Protein AF-K1Z2I5-F1 (afdb_monomer_lite)

Secondary structure (DSSP, 8-state):
-HHHHHHHHTSEEEEEEETTEEEEE-HHHHHTSHHHHTTT----HHHHHHHHHHHHHHHHHH--SS-EEEEGGGSTT-TTEEEEEEEETTEEEEEEEESSS-HHHHHHHHHHHHHHH--

Foldseek 3Di:
DQQVLCVVQLFKKKKAPALQRIDIDNVVSACPDPVNVVVVPPDDVVVLVVQVSVFRVVVVVLAEQDFDKAAQPSGSSHRQWIWTKHDDVNMIMITIHGNPGDPVVNRVSVVVVSVVRND

Sequence (119 aa):
MAKSLAAITQETVIIAFSPNSIYYTGMSNLFSKPEFVELGVVGDISQVFDRCEDCIPALYDLVGGEVKFLVGVDHPFGNMLSAASFRYGDSLLTLLSPLRTNYKRNYSLLQTVKDILTK

pLDDT: mean 89.96, std 8.29, range [57.44, 97.31]

Radius of gyration: 13.19 Å; chains: 1; bounding box: 29×23×40 Å

Structure (mmCIF, N/CA/C/O backbone):
data_AF-K1Z2I5-F1
#
_entry.id   AF-K1Z2I5-F1
#
loop_
_atom_site.group_PDB
_atom_site.id
_atom_site.type_symbol
_atom_site.label_atom_id
_atom_site.label_alt_id
_atom_site.label_comp_id
_atom_site.label_asym_id
_atom_site.label_entity_id
_atom_site.label_seq_id
_atom_site.pdbx_PDB_ins_code
_atom_site.Cartn_x
_atom_site.Cartn_y
_atom_site.Cartn_z
_atom_site.occupancy
_atom_site.B_iso_or_equiv
_atom_site.auth_seq_id
_atom_site.auth_comp_id
_atom_site.auth_asym_id
_atom_site.auth_atom_id
_atom_site.pdbx_PDB_model_num
ATOM 1 N N . MET A 1 1 ? 2.856 12.409 9.563 1.00 88.31 1 MET A N 1
ATOM 2 C CA . MET A 1 1 ? 3.245 10.988 9.700 1.00 88.31 1 MET A CA 1
ATOM 3 C C . MET A 1 1 ? 3.527 10.324 8.355 1.00 88.31 1 MET A C 1
ATOM 5 O O . MET A 1 1 ? 4.662 9.924 8.151 1.00 88.31 1 MET A O 1
ATOM 9 N N . ALA A 1 2 ? 2.565 10.253 7.423 1.00 91.62 2 ALA A N 1
ATOM 10 C CA . ALA A 1 2 ? 2.742 9.580 6.125 1.00 91.62 2 ALA A CA 1
ATOM 11 C C . ALA A 1 2 ? 4.004 10.005 5.352 1.00 91.62 2 ALA A C 1
ATOM 13 O O . ALA A 1 2 ? 4.799 9.153 4.974 1.00 91.62 2 ALA A O 1
ATOM 14 N N . LYS A 1 3 ? 4.249 11.318 5.198 1.00 93.81 3 LYS A N 1
ATOM 15 C CA . LYS A 1 3 ? 5.462 11.836 4.531 1.00 93.81 3 LYS A CA 1
ATOM 16 C C . LYS A 1 3 ? 6.754 11.366 5.207 1.00 93.81 3 LYS A C 1
ATOM 18 O O . LYS A 1 3 ? 7.700 10.989 4.530 1.00 93.81 3 LYS A O 1
ATOM 23 N N . SER A 1 4 ? 6.783 11.361 6.540 1.00 93.50 4 SER A N 1
ATOM 24 C CA . SER A 1 4 ? 7.930 10.886 7.319 1.00 93.50 4 SER A CA 1
ATOM 25 C C . SER A 1 4 ? 8.132 9.383 7.149 1.00 93.50 4 SER A C 1
ATOM 27 O O . SER A 1 4 ? 9.259 8.948 6.952 1.00 93.50 4 SER A O 1
ATOM 29 N N . LEU A 1 5 ? 7.051 8.595 7.170 1.00 93.06 5 LEU A N 1
ATOM 30 C CA . LEU A 1 5 ? 7.124 7.153 6.944 1.00 93.06 5 LEU A CA 1
ATOM 31 C C . LEU A 1 5 ? 7.632 6.844 5.532 1.00 93.06 5 LEU A C 1
ATOM 33 O O . LEU A 1 5 ? 8.528 6.019 5.396 1.00 93.06 5 LEU A O 1
ATOM 37 N N . ALA A 1 6 ? 7.142 7.542 4.507 1.00 94.94 6 ALA A N 1
ATOM 38 C CA . ALA A 1 6 ? 7.629 7.405 3.135 1.00 94.94 6 ALA A CA 1
ATOM 39 C C . ALA A 1 6 ? 9.113 7.789 3.011 1.00 94.94 6 ALA A C 1
ATOM 41 O O . ALA A 1 6 ? 9.886 7.071 2.386 1.00 94.94 6 ALA A O 1
ATOM 42 N N . ALA A 1 7 ? 9.543 8.875 3.661 1.00 93.19 7 ALA A N 1
ATOM 43 C CA . ALA A 1 7 ? 10.945 9.292 3.672 1.00 93.19 7 ALA A CA 1
ATOM 44 C C . ALA A 1 7 ? 11.859 8.292 4.407 1.00 93.19 7 ALA A C 1
ATOM 46 O O . ALA A 1 7 ? 12.967 8.021 3.953 1.00 93.19 7 ALA A O 1
ATOM 47 N N . ILE A 1 8 ? 11.406 7.713 5.522 1.00 92.88 8 ILE A N 1
ATOM 48 C CA . ILE A 1 8 ? 12.178 6.711 6.271 1.00 92.88 8 ILE A CA 1
ATOM 49 C C . ILE A 1 8 ? 12.244 5.406 5.482 1.00 92.88 8 ILE A C 1
ATOM 51 O O . ILE A 1 8 ? 13.319 4.835 5.316 1.00 92.88 8 ILE A O 1
ATOM 55 N N . THR A 1 9 ? 11.105 4.912 5.003 1.00 91.50 9 THR A N 1
ATOM 56 C CA . THR A 1 9 ? 11.026 3.625 4.301 1.00 91.50 9 THR A CA 1
ATOM 57 C C . THR A 1 9 ? 11.669 3.684 2.922 1.00 91.50 9 THR A C 1
ATOM 59 O O . THR A 1 9 ? 12.264 2.685 2.528 1.00 91.50 9 THR A O 1
ATOM 62 N N . GLN A 1 10 ? 11.655 4.851 2.268 1.00 93.25 10 GLN A N 1
ATOM 63 C CA . GLN A 1 10 ? 11.946 5.022 0.840 1.00 93.25 10 GLN A CA 1
ATOM 64 C C . GLN A 1 10 ? 10.955 4.244 -0.033 1.00 93.25 10 GLN A C 1
ATOM 66 O O . GLN A 1 10 ? 11.328 3.680 -1.059 1.00 93.25 10 GLN A O 1
ATOM 71 N N . GLU A 1 11 ? 9.696 4.204 0.397 1.00 93.62 11 GLU A N 1
ATOM 72 C CA . GLU A 1 11 ? 8.595 3.498 -0.257 1.00 93.62 11 GLU A CA 1
ATOM 73 C C . GLU A 1 11 ? 7.384 4.434 -0.396 1.00 93.62 11 GLU A C 1
ATOM 75 O O . GLU A 1 11 ? 7.414 5.580 0.076 1.00 93.62 11 GLU A O 1
ATOM 80 N N . THR A 1 12 ? 6.326 3.965 -1.058 1.00 94.25 12 THR A N 1
ATOM 81 C CA . THR A 1 12 ? 5.064 4.710 -1.164 1.00 94.25 12 THR A CA 1
ATOM 82 C C . THR A 1 12 ? 4.172 4.391 0.026 1.00 94.25 12 THR A C 1
ATOM 84 O O . THR A 1 12 ? 3.980 3.230 0.369 1.00 94.25 12 THR A O 1
ATOM 87 N N . VAL A 1 13 ? 3.594 5.420 0.641 1.00 96.31 13 VAL A N 1
ATOM 88 C CA . VAL A 1 13 ? 2.611 5.285 1.718 1.00 96.31 13 VAL A CA 1
ATOM 89 C C . VAL A 1 13 ? 1.261 5.771 1.214 1.00 96.31 13 VAL A C 1
ATOM 91 O O . VAL A 1 13 ? 1.161 6.902 0.736 1.00 96.31 13 VAL A O 1
ATOM 94 N N . ILE A 1 14 ? 0.235 4.944 1.382 1.00 95.56 14 ILE A N 1
ATOM 95 C CA . ILE A 1 14 ? -1.173 5.275 1.171 1.00 95.56 14 ILE A CA 1
ATOM 96 C C . ILE A 1 14 ? -1.876 5.240 2.529 1.00 95.56 14 ILE A C 1
ATOM 98 O O . ILE A 1 14 ? -1.682 4.318 3.320 1.00 95.56 14 ILE A O 1
ATOM 102 N N . ILE A 1 15 ? -2.681 6.258 2.805 1.00 96.25 15 ILE A N 1
ATOM 103 C CA . ILE A 1 15 ? -3.638 6.302 3.905 1.00 96.25 15 ILE A CA 1
ATOM 104 C C . ILE A 1 15 ? -5.015 6.477 3.284 1.00 96.25 15 ILE A C 1
ATOM 106 O O . ILE A 1 15 ? -5.283 7.514 2.688 1.00 96.25 15 ILE A O 1
ATOM 110 N N . ALA A 1 16 ? -5.885 5.492 3.447 1.00 96.12 16 ALA A N 1
ATOM 111 C CA . ALA A 1 16 ? -7.302 5.644 3.175 1.00 96.12 16 ALA A CA 1
ATOM 112 C C . ALA A 1 16 ? -8.011 6.007 4.482 1.00 96.12 16 ALA A C 1
ATOM 114 O O . ALA A 1 16 ? -7.908 5.279 5.466 1.00 96.12 16 ALA A O 1
ATOM 115 N N . PHE A 1 17 ? -8.693 7.149 4.518 1.00 94.69 17 PHE A N 1
ATOM 116 C CA . PHE A 1 17 ? -9.541 7.542 5.648 1.00 94.69 17 PHE A CA 1
ATOM 117 C C . PHE A 1 17 ? -10.920 6.880 5.567 1.00 94.69 17 PHE A C 1
ATOM 119 O O . PHE A 1 17 ? -11.579 6.685 6.584 1.00 94.69 17 PHE A O 1
ATOM 126 N N . SER A 1 18 ? -11.336 6.542 4.347 1.00 93.38 18 SER A N 1
ATOM 127 C CA . SER A 1 18 ? -12.491 5.719 4.001 1.00 93.38 18 SER A CA 1
ATOM 128 C C . SER A 1 18 ? -12.233 5.071 2.630 1.00 93.38 18 SER A C 1
ATOM 130 O O . SER A 1 18 ? -11.276 5.465 1.955 1.00 93.38 18 SER A O 1
ATOM 132 N N . PRO A 1 19 ? -13.080 4.136 2.157 1.00 89.25 19 PRO A N 1
ATOM 133 C CA . PRO A 1 19 ? -12.897 3.507 0.845 1.00 89.25 19 PRO A CA 1
ATOM 134 C C . PRO A 1 19 ? -12.803 4.478 -0.345 1.00 89.25 19 PRO A C 1
ATOM 136 O O . PRO A 1 19 ? -12.213 4.120 -1.354 1.00 89.25 19 PRO A O 1
ATOM 139 N N . ASN A 1 20 ? -13.334 5.702 -0.212 1.00 88.31 20 ASN A N 1
ATOM 140 C CA . ASN A 1 20 ? -13.379 6.717 -1.277 1.00 88.31 20 ASN A CA 1
ATOM 141 C C . ASN A 1 20 ? -12.578 7.988 -0.935 1.00 88.31 20 ASN A C 1
ATOM 143 O O . ASN A 1 20 ? -12.780 9.032 -1.549 1.00 88.31 20 ASN A O 1
ATOM 147 N N . SER A 1 21 ? -11.750 7.957 0.112 1.00 92.00 21 SER A N 1
ATOM 148 C CA . SER A 1 21 ? -10.991 9.127 0.562 1.00 92.00 21 SER A CA 1
ATOM 149 C C . SER A 1 21 ? -9.582 8.705 0.923 1.00 92.00 21 SER A C 1
ATOM 151 O O . SER A 1 21 ? -9.363 8.122 1.990 1.00 92.00 21 SER A O 1
ATOM 153 N N . ILE A 1 22 ? -8.628 8.992 0.035 1.00 93.19 22 ILE A N 1
ATOM 154 C CA . ILE A 1 22 ? -7.234 8.606 0.227 1.00 93.19 22 ILE A CA 1
ATOM 155 C C . ILE A 1 22 ? -6.260 9.777 0.185 1.00 93.19 22 ILE A C 1
ATOM 157 O O . ILE A 1 22 ? -6.465 10.808 -0.449 1.00 93.19 22 ILE A O 1
ATOM 161 N N . TYR A 1 23 ? -5.144 9.575 0.866 1.00 92.69 23 TYR A N 1
ATOM 162 C CA . TYR A 1 23 ? -3.956 10.401 0.833 1.00 92.69 23 TYR A CA 1
ATOM 163 C C . TYR A 1 23 ? -2.756 9.507 0.548 1.00 92.69 23 TYR A C 1
ATOM 165 O O . TYR A 1 23 ? -2.584 8.473 1.187 1.00 92.69 23 TYR A O 1
ATOM 173 N N . TYR A 1 24 ? -1.878 9.920 -0.355 1.00 91.81 24 TYR A N 1
ATOM 174 C CA . TYR A 1 24 ? -0.687 9.152 -0.697 1.00 91.81 24 TYR A CA 1
ATOM 175 C C . TYR A 1 24 ? 0.549 10.044 -0.780 1.00 91.81 24 TYR A C 1
ATOM 177 O O . TYR A 1 24 ? 0.477 11.260 -0.975 1.00 91.81 24 TYR A O 1
ATOM 185 N N . THR A 1 25 ? 1.720 9.442 -0.596 1.00 94.00 25 THR A N 1
ATOM 186 C CA . THR A 1 25 ? 3.008 10.126 -0.719 1.00 94.00 25 THR A CA 1
ATOM 187 C C . THR A 1 25 ? 4.135 9.118 -0.942 1.00 94.00 25 THR A C 1
ATOM 189 O O . THR A 1 25 ? 4.012 7.955 -0.570 1.00 94.00 25 THR A O 1
ATOM 192 N N . GLY A 1 26 ? 5.243 9.546 -1.549 1.00 92.94 26 GLY A N 1
ATOM 193 C CA . GLY A 1 26 ? 6.387 8.670 -1.824 1.00 92.94 26 GLY A CA 1
ATOM 194 C C . GLY A 1 26 ? 6.353 7.934 -3.167 1.00 92.94 26 GLY A C 1
ATOM 195 O O . GLY A 1 26 ? 7.228 7.109 -3.398 1.00 92.94 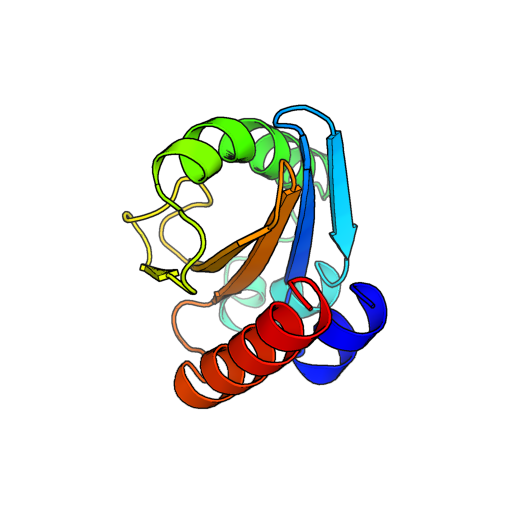26 GLY A O 1
ATOM 196 N N . MET A 1 27 ? 5.428 8.262 -4.081 1.00 89.62 27 MET A N 1
ATOM 197 C CA . MET A 1 27 ? 5.382 7.675 -5.437 1.00 89.62 27 MET A CA 1
ATOM 198 C C . MET A 1 27 ? 6.702 7.832 -6.197 1.00 89.62 27 MET A C 1
ATOM 200 O O . MET A 1 27 ? 7.161 6.903 -6.854 1.00 89.62 27 MET A O 1
ATOM 204 N N . SER A 1 28 ? 7.368 8.981 -6.048 1.00 88.81 28 SER A N 1
ATOM 205 C CA . SER A 1 28 ? 8.701 9.208 -6.613 1.00 88.81 28 SER A CA 1
ATOM 206 C C . SER A 1 28 ? 9.726 8.186 -6.121 1.00 88.81 28 SER A C 1
ATOM 208 O O . SER A 1 28 ? 10.594 7.788 -6.892 1.00 88.81 28 SER A O 1
ATOM 210 N N . ASN A 1 29 ? 9.622 7.729 -4.867 1.00 91.25 29 ASN A N 1
ATOM 211 C CA . ASN A 1 29 ? 10.520 6.714 -4.318 1.00 91.25 29 ASN A CA 1
ATOM 212 C C . ASN A 1 29 ? 10.329 5.378 -5.035 1.00 91.25 29 ASN A C 1
ATOM 214 O O . ASN A 1 29 ? 11.316 4.711 -5.319 1.00 91.25 29 ASN A O 1
ATOM 218 N N . LEU A 1 30 ? 9.076 5.008 -5.325 1.00 87.94 30 LEU A N 1
ATOM 219 C CA . LEU A 1 30 ? 8.726 3.764 -6.007 1.00 87.94 30 LEU A CA 1
ATOM 220 C C . LEU A 1 30 ? 9.182 3.779 -7.471 1.00 87.94 30 LEU A C 1
ATOM 222 O O . LEU A 1 30 ? 9.840 2.844 -7.914 1.00 87.94 30 LEU A O 1
ATOM 226 N N . PHE A 1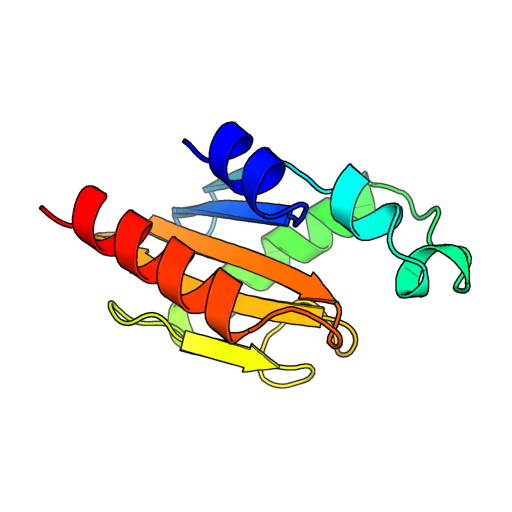 31 ? 8.915 4.866 -8.198 1.00 86.56 31 PHE A N 1
ATOM 227 C CA . PHE A 1 31 ? 9.325 4.991 -9.603 1.00 86.56 31 PHE A CA 1
ATOM 228 C C . PHE A 1 31 ? 10.836 5.121 -9.796 1.00 86.56 31 PHE A C 1
ATOM 230 O O . PHE A 1 31 ? 11.348 4.814 -10.866 1.00 86.56 31 PHE A O 1
ATOM 237 N N . SER A 1 32 ? 11.558 5.541 -8.757 1.00 88.31 32 SER A N 1
ATOM 238 C CA . SER A 1 32 ? 13.022 5.608 -8.781 1.00 88.31 32 SER A CA 1
ATOM 239 C C . SER A 1 32 ? 13.689 4.250 -8.521 1.00 88.31 32 SER A C 1
ATOM 241 O O . SER A 1 32 ? 14.917 4.163 -8.541 1.00 88.31 32 SER A O 1
ATOM 243 N N . LYS A 1 33 ? 12.919 3.188 -8.239 1.00 88.94 33 LYS A N 1
ATOM 244 C CA . LYS A 1 33 ? 13.464 1.839 -8.041 1.00 88.94 33 LYS A CA 1
ATOM 245 C C . LYS A 1 33 ? 13.852 1.228 -9.398 1.00 88.94 33 LYS A C 1
ATOM 247 O O . LYS A 1 33 ? 13.123 1.437 -10.372 1.00 88.94 33 LYS A O 1
ATOM 252 N N . PRO A 1 34 ? 14.949 0.449 -9.476 1.00 86.88 34 PRO A N 1
ATOM 253 C CA . PRO A 1 34 ? 15.406 -0.169 -10.725 1.00 86.88 34 PRO A CA 1
ATOM 254 C C . PRO A 1 34 ? 14.303 -0.923 -11.475 1.00 86.88 34 PRO A C 1
ATOM 256 O O . PRO A 1 34 ? 14.182 -0.784 -12.688 1.00 86.88 34 PRO A O 1
ATOM 259 N N . GLU A 1 35 ? 13.441 -1.626 -10.738 1.00 85.50 35 GLU A N 1
ATOM 260 C CA . GLU A 1 35 ? 12.328 -2.414 -11.271 1.00 85.50 35 GLU A CA 1
ATOM 261 C C . GLU A 1 35 ? 11.342 -1.584 -12.111 1.00 85.50 35 GLU A C 1
ATOM 263 O O . GLU A 1 35 ? 10.733 -2.107 -13.040 1.00 85.50 35 GLU A O 1
ATOM 268 N N . PHE A 1 36 ? 11.180 -0.296 -11.799 1.00 81.31 36 PHE A N 1
ATOM 269 C CA . PHE A 1 36 ? 10.267 0.610 -12.505 1.00 81.31 36 PHE A CA 1
ATOM 270 C C . PHE A 1 36 ? 10.977 1.430 -13.586 1.00 81.31 36 PHE A C 1
ATOM 272 O O . PHE A 1 36 ? 10.375 1.741 -14.617 1.00 81.31 36 PHE A O 1
ATOM 279 N N . VAL A 1 37 ? 12.264 1.728 -13.387 1.00 79.81 37 VAL A N 1
ATOM 280 C CA . VAL A 1 37 ? 13.105 2.407 -14.382 1.00 79.81 37 VAL A CA 1
ATOM 281 C C . VAL A 1 37 ? 13.335 1.515 -15.604 1.00 79.81 37 VAL A C 1
ATOM 283 O O . VAL A 1 37 ? 13.181 1.981 -16.731 1.00 79.81 37 VAL A O 1
ATOM 286 N N . GLU A 1 38 ? 13.649 0.232 -15.402 1.00 72.19 38 GLU A N 1
ATOM 287 C CA . GLU A 1 38 ? 13.904 -0.729 -16.490 1.00 72.19 38 GLU A CA 1
ATOM 288 C C . GLU A 1 38 ? 12.678 -0.958 -17.378 1.00 72.19 38 GLU A C 1
ATOM 290 O O . GLU A 1 38 ? 12.800 -1.144 -18.588 1.00 72.19 38 GLU A O 1
ATOM 295 N N . LEU A 1 39 ? 11.486 -0.893 -16.789 1.00 67.12 39 LEU A N 1
ATOM 296 C CA . LEU A 1 39 ? 10.225 -1.022 -17.510 1.00 67.12 39 LEU A CA 1
ATOM 297 C C . LEU A 1 39 ? 9.815 0.249 -18.262 1.00 67.12 39 LEU A C 1
ATOM 299 O O . LEU A 1 39 ? 8.785 0.249 -18.936 1.00 67.12 39 LEU A O 1
ATOM 303 N N . GLY A 1 40 ? 10.579 1.338 -18.131 1.00 63.50 40 GLY A N 1
ATOM 304 C CA . GLY A 1 40 ? 10.210 2.627 -18.703 1.00 63.50 40 GLY A CA 1
ATOM 305 C C . GLY A 1 40 ? 8.875 3.129 -18.159 1.00 63.50 40 GLY A C 1
ATOM 306 O O . GLY A 1 40 ? 8.135 3.785 -18.892 1.00 63.50 40 GLY A O 1
ATOM 307 N N . VAL A 1 41 ? 8.548 2.811 -16.894 1.00 63.66 41 VAL A N 1
ATOM 308 C CA . VAL A 1 41 ? 7.325 3.269 -16.215 1.00 63.66 41 VAL A CA 1
ATOM 309 C C . VAL A 1 41 ? 7.489 4.750 -15.878 1.00 63.66 41 VAL A C 1
ATOM 311 O O . VAL A 1 41 ? 7.601 5.166 -14.732 1.00 63.66 41 VAL A O 1
ATOM 314 N N . VAL A 1 42 ? 7.508 5.567 -16.923 1.00 57.44 42 VAL A N 1
ATOM 315 C CA . VAL A 1 42 ? 7.178 6.987 -16.894 1.00 57.44 42 VAL A CA 1
ATOM 316 C C . VAL A 1 42 ? 5.736 7.069 -17.392 1.00 57.44 42 VAL A C 1
ATOM 318 O O . VAL A 1 42 ? 5.437 7.604 -18.454 1.00 57.44 42 VAL A O 1
ATOM 321 N N . GLY A 1 43 ? 4.845 6.385 -16.673 1.00 61.19 43 GLY A N 1
ATOM 322 C CA . GLY A 1 43 ? 3.412 6.458 -16.919 1.00 61.19 43 GLY A CA 1
ATOM 323 C C . GLY A 1 43 ? 2.862 7.785 -16.412 1.00 61.19 43 GLY A C 1
ATOM 324 O O . GLY A 1 43 ? 3.451 8.417 -15.533 1.00 61.19 43 GLY A O 1
ATOM 325 N N . ASP A 1 44 ? 1.719 8.194 -16.952 1.00 66.00 44 ASP A N 1
ATOM 326 C CA . ASP A 1 44 ? 0.951 9.298 -16.390 1.00 66.00 44 ASP A CA 1
ATOM 327 C C . ASP A 1 44 ? 0.658 8.995 -14.911 1.00 66.00 44 ASP A C 1
ATOM 329 O O . ASP A 1 44 ? -0.031 8.026 -14.582 1.00 66.00 44 ASP A O 1
ATOM 333 N N . ILE A 1 45 ? 1.227 9.806 -14.015 1.00 69.94 45 ILE A N 1
ATOM 334 C CA . ILE A 1 45 ? 1.062 9.661 -12.564 1.00 69.94 45 ILE A CA 1
ATOM 335 C C . ILE A 1 45 ? -0.427 9.695 -12.198 1.00 69.94 45 ILE A C 1
ATOM 337 O O . ILE A 1 45 ? -0.817 9.005 -11.257 1.00 69.94 45 ILE A O 1
ATOM 341 N N . SER A 1 46 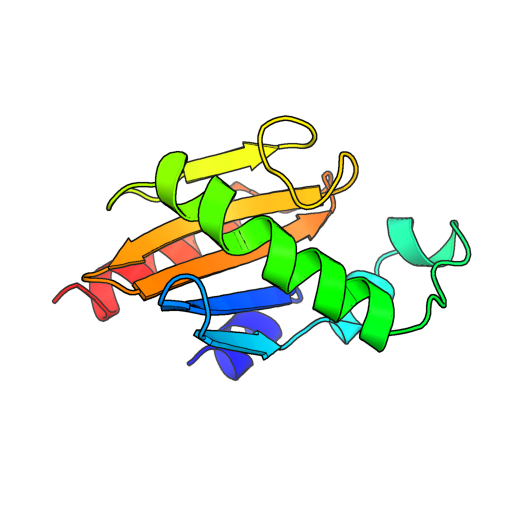? -1.254 10.417 -12.967 1.00 71.75 46 SER A N 1
ATOM 342 C CA . SER A 1 46 ? -2.708 10.426 -12.796 1.00 71.75 46 SER A CA 1
ATOM 343 C C . SER A 1 46 ? -3.298 9.031 -12.972 1.00 71.75 46 SER A C 1
ATOM 345 O O . SER A 1 46 ? -4.029 8.574 -12.110 1.00 71.75 46 SER A O 1
ATOM 347 N N . GLN A 1 47 ? -2.909 8.291 -14.013 1.00 76.25 47 GLN A N 1
ATOM 348 C CA . GLN A 1 47 ? -3.447 6.945 -14.248 1.00 76.25 47 GLN A CA 1
ATOM 349 C C . GLN A 1 47 ? -3.018 5.945 -13.175 1.00 76.25 47 GLN A C 1
ATOM 351 O O . GLN A 1 47 ? -3.764 5.027 -12.838 1.00 76.25 47 GLN A O 1
ATOM 356 N N . VAL A 1 48 ? -1.798 6.085 -12.651 1.00 78.00 48 VAL A N 1
ATOM 357 C CA . VAL A 1 48 ? -1.348 5.244 -11.534 1.00 78.00 48 VAL A CA 1
ATOM 358 C C . VAL A 1 48 ? -2.133 5.584 -10.272 1.00 78.00 48 VAL A C 1
ATOM 360 O O . VAL A 1 48 ? -2.486 4.684 -9.514 1.00 78.00 48 VAL A O 1
ATOM 363 N N . PHE A 1 49 ? -2.427 6.865 -10.063 1.00 78.19 49 PHE A N 1
ATOM 364 C CA . PHE A 1 49 ? -3.247 7.314 -8.952 1.00 78.19 49 PHE A CA 1
ATOM 365 C C . PHE A 1 49 ? -4.687 6.799 -9.047 1.00 78.19 49 PHE A C 1
ATOM 367 O O . PHE A 1 49 ? -5.139 6.169 -8.095 1.00 78.19 49 PHE A O 1
ATOM 374 N N . ASP A 1 50 ? -5.345 6.963 -10.195 1.00 83.44 50 ASP A N 1
ATOM 375 C CA . ASP A 1 50 ? -6.717 6.490 -10.423 1.00 83.44 50 ASP A CA 1
ATOM 376 C C . ASP A 1 50 ? -6.818 4.981 -10.140 1.00 83.44 50 ASP A C 1
ATOM 378 O O . ASP A 1 50 ? -7.677 4.519 -9.392 1.00 83.44 50 ASP A O 1
ATOM 382 N N . ARG A 1 51 ? -5.842 4.200 -10.627 1.00 83.69 51 ARG A N 1
ATOM 383 C CA . ARG A 1 51 ? -5.768 2.761 -10.330 1.00 83.69 51 ARG A CA 1
ATOM 384 C C . ARG A 1 51 ? -5.576 2.473 -8.846 1.00 83.69 51 ARG A C 1
ATOM 386 O O . ARG A 1 51 ? -6.137 1.502 -8.346 1.00 83.69 51 ARG A O 1
ATOM 393 N N . CYS A 1 52 ? -4.760 3.258 -8.144 1.00 85.69 52 CYS A N 1
ATOM 394 C CA . CYS A 1 52 ? -4.579 3.098 -6.705 1.00 85.69 52 CYS A CA 1
ATOM 395 C C . CYS A 1 52 ? -5.880 3.361 -5.944 1.00 85.69 52 CYS A C 1
ATOM 397 O O . CYS A 1 52 ? -6.136 2.618 -5.003 1.00 85.69 52 CYS A O 1
ATOM 399 N N . GLU A 1 53 ? -6.683 4.356 -6.337 1.00 88.88 53 GLU A N 1
ATOM 400 C CA . GLU A 1 53 ? -8.006 4.621 -5.749 1.00 88.88 53 GLU A CA 1
ATOM 401 C C . GLU A 1 53 ? -8.966 3.447 -5.966 1.00 88.88 53 GLU A C 1
ATOM 403 O O . GLU A 1 53 ? -9.537 2.937 -4.998 1.00 88.88 53 GLU A O 1
ATOM 408 N N . ASP A 1 54 ? -9.049 2.933 -7.195 1.00 91.94 54 ASP A N 1
ATOM 409 C CA . ASP A 1 54 ? -9.905 1.790 -7.549 1.00 91.94 54 ASP A CA 1
ATOM 410 C C . ASP A 1 54 ? -9.559 0.509 -6.762 1.00 91.94 54 ASP A C 1
ATOM 412 O O . ASP A 1 54 ? -10.402 -0.363 -6.537 1.00 91.94 54 ASP A O 1
ATOM 416 N N . CYS A 1 55 ? -8.308 0.387 -6.314 1.00 92.94 55 CYS A N 1
ATOM 417 C CA . CYS A 1 55 ? -7.804 -0.752 -5.548 1.00 92.94 55 CYS A CA 1
ATOM 418 C C . CYS A 1 55 ? -8.225 -0.745 -4.068 1.00 92.94 55 CYS A C 1
ATOM 420 O O . CYS A 1 55 ? -8.201 -1.793 -3.414 1.00 92.94 55 CYS A O 1
ATOM 422 N N . ILE A 1 56 ? -8.577 0.413 -3.508 1.00 94.69 56 ILE A N 1
ATOM 423 C CA . ILE A 1 56 ? -8.771 0.578 -2.059 1.00 94.69 56 ILE A CA 1
ATOM 424 C C . ILE A 1 56 ? -9.935 -0.253 -1.514 1.00 94.69 56 ILE A C 1
ATOM 426 O O . ILE A 1 56 ? -9.715 -0.943 -0.515 1.00 94.69 56 ILE A O 1
ATOM 430 N N . PRO A 1 57 ? -11.135 -0.273 -2.130 1.00 94.56 57 PRO A N 1
ATOM 431 C CA . PRO A 1 57 ? -12.253 -1.053 -1.602 1.00 94.56 57 PRO A CA 1
ATOM 432 C C . PRO A 1 57 ? -11.914 -2.540 -1.443 1.00 94.56 57 PRO A C 1
ATOM 434 O O . PRO A 1 57 ? -12.132 -3.111 -0.379 1.00 94.56 57 PRO A O 1
ATOM 437 N N . ALA A 1 58 ? -11.274 -3.145 -2.448 1.00 94.50 58 ALA A N 1
ATOM 438 C CA . ALA A 1 58 ? -10.859 -4.546 -2.384 1.00 94.50 58 ALA A CA 1
ATOM 439 C C . ALA A 1 58 ? -9.804 -4.794 -1.291 1.00 94.50 58 ALA A C 1
ATOM 441 O O . ALA A 1 58 ? -9.781 -5.848 -0.658 1.00 94.50 58 ALA A O 1
ATOM 442 N N . LEU A 1 59 ? -8.927 -3.823 -1.032 1.00 95.44 59 LEU A N 1
ATOM 443 C CA . LEU A 1 59 ? -7.929 -3.940 0.024 1.00 95.44 59 LEU A CA 1
ATOM 444 C C . LEU A 1 59 ? -8.544 -3.889 1.432 1.00 95.44 59 LEU A C 1
ATOM 446 O O . LEU A 1 59 ? -8.061 -4.587 2.327 1.00 95.44 59 LEU A O 1
ATOM 450 N N . TYR A 1 60 ? -9.613 -3.111 1.628 1.00 95.19 60 TYR A N 1
ATOM 451 C CA . TYR A 1 60 ? -10.359 -3.065 2.893 1.00 95.19 60 TYR A CA 1
ATOM 452 C C . TYR A 1 60 ? -10.929 -4.432 3.294 1.00 95.19 60 TYR A C 1
ATOM 454 O O . TYR A 1 60 ? -10.965 -4.739 4.489 1.00 95.19 60 TYR A O 1
ATOM 462 N N . ASP A 1 61 ? -11.322 -5.248 2.313 1.00 94.44 61 ASP A N 1
ATOM 463 C CA . ASP A 1 61 ? -11.846 -6.603 2.527 1.00 94.44 61 ASP A CA 1
ATOM 464 C C . ASP A 1 61 ? -10.737 -7.620 2.851 1.00 94.44 61 ASP A C 1
ATOM 466 O O . ASP A 1 61 ? -10.969 -8.626 3.523 1.00 94.44 61 ASP A O 1
ATOM 470 N N . LEU A 1 62 ? -9.504 -7.360 2.404 1.00 95.19 62 LEU A N 1
ATOM 471 C CA . LEU A 1 62 ? -8.364 -8.266 2.577 1.00 95.19 62 LEU A CA 1
ATOM 472 C C . LEU A 1 62 ? -7.608 -8.061 3.894 1.00 95.19 62 LEU A C 1
ATOM 474 O O . LEU A 1 62 ? -6.876 -8.962 4.329 1.00 95.19 62 LEU A O 1
ATOM 478 N N . VAL A 1 63 ? -7.725 -6.880 4.499 1.00 95.56 63 VAL A N 1
ATOM 479 C CA . VAL A 1 63 ? -6.867 -6.424 5.598 1.00 95.56 63 VAL A CA 1
ATOM 480 C C . VAL A 1 63 ? -7.710 -6.115 6.834 1.00 95.56 63 VAL A C 1
ATOM 482 O O . VAL A 1 63 ? -8.762 -5.497 6.746 1.00 95.56 63 VAL A O 1
ATOM 485 N N . GLY A 1 64 ? -7.233 -6.540 8.007 1.00 95.19 64 GLY A N 1
ATOM 486 C CA . GLY A 1 64 ? -7.854 -6.274 9.308 1.00 95.19 64 GLY A CA 1
ATOM 487 C C . GLY A 1 64 ? -6.985 -5.375 10.190 1.00 95.19 64 GLY A C 1
ATOM 488 O O . GLY A 1 64 ? -6.132 -4.644 9.697 1.00 95.19 64 GLY A O 1
ATOM 489 N N . GLY A 1 65 ? -7.175 -5.450 11.509 1.00 95.62 65 GLY A N 1
ATOM 490 C CA . GLY A 1 65 ? -6.383 -4.674 12.476 1.00 95.62 65 GLY A CA 1
ATOM 491 C C . GLY A 1 65 ? -4.918 -5.111 12.613 1.00 95.62 65 GLY A C 1
ATOM 492 O O . GLY A 1 65 ? -4.113 -4.400 13.203 1.00 95.62 65 GLY A O 1
ATOM 493 N N . GLU A 1 66 ? -4.546 -6.270 12.072 1.00 95.88 66 GLU A N 1
ATOM 494 C CA . GLU A 1 66 ? -3.166 -6.754 12.087 1.00 95.88 66 GLU A CA 1
ATOM 495 C C . GLU A 1 66 ? -2.397 -6.359 10.828 1.00 95.88 66 GLU A C 1
ATOM 497 O O . GLU A 1 66 ? -2.970 -6.253 9.743 1.00 95.88 66 GLU A O 1
ATOM 502 N N . VAL A 1 67 ? -1.080 -6.168 10.978 1.00 95.94 67 VAL A N 1
ATOM 503 C CA . VAL A 1 67 ? -0.195 -5.885 9.844 1.00 95.94 67 VAL A CA 1
ATOM 504 C C . VAL A 1 67 ? -0.120 -7.125 8.962 1.00 95.94 67 VAL A C 1
ATOM 506 O O . VAL A 1 67 ? 0.441 -8.149 9.349 1.00 95.94 67 VAL A O 1
ATOM 509 N N . LYS A 1 68 ? -0.673 -7.017 7.756 1.00 95.75 68 LYS A N 1
ATOM 510 C CA . LYS A 1 68 ? -0.693 -8.072 6.746 1.00 95.75 68 LYS A CA 1
ATOM 511 C C . LYS A 1 68 ? 0.235 -7.707 5.594 1.00 95.75 68 LYS A C 1
ATOM 513 O O . LYS A 1 68 ? 0.169 -6.593 5.075 1.00 95.75 68 LYS A O 1
ATOM 518 N N . PHE A 1 69 ? 1.072 -8.654 5.178 1.00 94.75 69 PHE A N 1
ATOM 519 C CA . PHE A 1 69 ? 1.783 -8.569 3.905 1.00 94.75 69 PHE A CA 1
ATOM 520 C C . PHE A 1 69 ? 0.988 -9.281 2.825 1.00 94.75 69 PHE A C 1
ATOM 522 O O . PHE A 1 69 ? 0.568 -10.422 3.004 1.00 94.75 69 PHE A O 1
ATOM 529 N N . LEU A 1 70 ? 0.821 -8.593 1.709 1.00 94.69 70 LEU A N 1
ATOM 530 C CA . LEU A 1 70 ? 0.240 -9.107 0.484 1.00 94.69 70 LEU A CA 1
ATOM 531 C C . LEU A 1 70 ? 1.312 -8.955 -0.596 1.00 94.69 70 LEU A C 1
ATOM 533 O O . LEU A 1 70 ? 1.946 -7.898 -0.677 1.00 94.69 70 LEU A O 1
ATOM 537 N N . VAL A 1 71 ? 1.571 -9.999 -1.376 1.00 94.19 71 VAL A N 1
ATOM 538 C CA . VAL A 1 71 ? 2.669 -10.012 -2.348 1.00 94.19 71 VAL A CA 1
ATOM 539 C C . VAL A 1 71 ? 2.126 -10.349 -3.729 1.00 94.19 71 VAL A C 1
ATOM 541 O O . VAL A 1 71 ? 1.450 -11.357 -3.916 1.00 94.19 71 VAL A O 1
ATOM 544 N N . GLY A 1 72 ? 2.438 -9.511 -4.716 1.00 91.75 72 GLY A N 1
ATOM 545 C CA . GLY A 1 72 ? 2.055 -9.723 -6.104 1.00 91.75 72 GLY A CA 1
ATOM 546 C C . GLY A 1 72 ? 0.540 -9.808 -6.278 1.00 91.75 72 GLY A C 1
ATOM 547 O O . GLY A 1 72 ? -0.153 -8.797 -6.232 1.00 91.75 72 GLY A O 1
ATOM 548 N N . VAL A 1 73 ? 0.035 -11.021 -6.509 1.00 92.75 73 VAL A N 1
ATOM 549 C CA . VAL A 1 73 ? -1.385 -11.282 -6.802 1.00 92.75 73 VAL A CA 1
ATOM 550 C C . VAL A 1 73 ? -2.289 -11.256 -5.567 1.00 92.75 73 VAL A C 1
ATOM 552 O O . VAL A 1 73 ? -3.508 -11.246 -5.713 1.00 92.75 73 VAL A O 1
ATOM 555 N N . ASP A 1 74 ? -1.722 -11.208 -4.358 1.00 94.06 74 ASP A N 1
ATOM 556 C CA . ASP A 1 74 ? -2.503 -11.185 -3.112 1.00 94.06 74 ASP A CA 1
ATOM 557 C C . ASP A 1 74 ? -3.160 -9.818 -2.832 1.00 94.06 74 ASP A C 1
ATOM 559 O O . ASP A 1 74 ? -3.861 -9.657 -1.832 1.00 94.06 74 ASP A O 1
ATOM 563 N N . HIS A 1 75 ? -2.912 -8.809 -3.672 1.00 92.12 75 HIS A N 1
ATOM 564 C CA . HIS A 1 75 ? -3.483 -7.469 -3.555 1.00 92.12 75 HIS A CA 1
ATOM 565 C C . HIS A 1 75 ? -3.822 -6.868 -4.930 1.00 92.12 75 HIS A C 1
ATOM 567 O O . HIS A 1 75 ? -3.230 -7.247 -5.943 1.00 92.12 75 HIS A O 1
ATOM 573 N N . PRO A 1 76 ? -4.688 -5.844 -4.987 1.00 92.25 76 PRO A N 1
ATOM 574 C CA . PRO A 1 76 ? -5.165 -5.292 -6.258 1.00 92.25 76 PRO A CA 1
ATOM 575 C C . PRO A 1 76 ? -4.182 -4.353 -6.993 1.00 92.25 76 PRO A C 1
ATOM 577 O O . PRO A 1 76 ? -4.374 -4.093 -8.174 1.00 92.25 76 PRO A O 1
ATOM 580 N N . PHE A 1 77 ? -3.092 -3.889 -6.364 1.00 89.94 77 PHE A N 1
ATOM 581 C CA . PHE A 1 77 ? -2.190 -2.871 -6.947 1.00 89.94 77 PHE A CA 1
ATOM 582 C C . PHE A 1 77 ? -1.292 -3.342 -8.106 1.00 89.94 77 PHE A C 1
ATOM 584 O O . PHE A 1 77 ? -0.560 -2.542 -8.688 1.00 89.94 77 PHE A O 1
ATOM 591 N N . GLY A 1 78 ? -1.329 -4.631 -8.446 1.00 86.88 78 GLY A N 1
ATOM 592 C CA . GLY A 1 78 ? -0.573 -5.212 -9.554 1.00 86.88 78 GLY A CA 1
ATOM 593 C C . GLY A 1 78 ? 0.612 -6.080 -9.128 1.00 86.88 78 GLY A C 1
ATOM 594 O O . GLY A 1 78 ? 1.248 -5.883 -8.098 1.00 86.88 78 GLY A O 1
ATOM 595 N N . ASN A 1 79 ? 0.943 -7.048 -9.981 1.00 88.88 79 ASN A N 1
ATOM 596 C CA . ASN A 1 79 ? 1.738 -8.225 -9.612 1.00 88.88 79 ASN A CA 1
ATOM 597 C C . ASN A 1 79 ? 3.223 -7.952 -9.308 1.00 88.88 79 ASN A C 1
ATOM 599 O O . ASN A 1 79 ? 3.935 -8.858 -8.888 1.00 88.88 79 ASN A O 1
ATOM 603 N N . MET A 1 80 ? 3.702 -6.730 -9.545 1.00 88.12 80 MET A N 1
ATOM 604 C CA . MET A 1 80 ? 5.095 -6.322 -9.323 1.00 88.12 80 MET A CA 1
ATOM 605 C C . MET A 1 80 ? 5.335 -5.655 -7.969 1.00 88.12 80 MET A C 1
ATOM 607 O O . MET A 1 80 ? 6.465 -5.271 -7.651 1.00 88.12 80 MET A O 1
ATOM 611 N N . LEU A 1 81 ? 4.275 -5.496 -7.183 1.00 92.25 81 LEU A N 1
ATOM 612 C CA . LEU A 1 81 ? 4.320 -4.827 -5.898 1.00 92.25 81 LEU A CA 1
ATOM 613 C C . LEU A 1 81 ? 4.127 -5.815 -4.752 1.00 92.25 81 LEU A C 1
ATOM 615 O O . LEU A 1 81 ? 3.655 -6.938 -4.914 1.00 92.25 81 LEU A O 1
ATOM 619 N N . SER A 1 82 ? 4.536 -5.360 -3.580 1.00 94.38 82 SER A N 1
ATOM 620 C CA . SER A 1 82 ? 4.102 -5.869 -2.294 1.00 94.38 82 SER A CA 1
ATOM 621 C C . SER A 1 82 ? 3.398 -4.743 -1.540 1.00 94.38 82 SER A C 1
ATOM 623 O O . SER A 1 82 ? 3.741 -3.564 -1.688 1.00 94.38 82 SER A O 1
ATOM 625 N N . ALA A 1 83 ? 2.419 -5.114 -0.720 1.00 95.19 83 ALA A N 1
ATOM 626 C CA . ALA A 1 83 ? 1.669 -4.207 0.130 1.00 95.19 83 ALA A CA 1
ATOM 627 C C . ALA A 1 83 ? 1.732 -4.692 1.580 1.00 95.19 83 ALA A C 1
ATOM 629 O O . ALA A 1 83 ? 1.250 -5.778 1.904 1.00 95.19 83 ALA A O 1
ATOM 630 N N . ALA A 1 84 ? 2.297 -3.875 2.465 1.00 96.50 84 ALA A N 1
ATOM 631 C CA . ALA A 1 84 ? 2.202 -4.079 3.908 1.00 96.50 84 ALA A CA 1
ATOM 632 C C . ALA A 1 84 ? 1.100 -3.167 4.443 1.00 96.50 84 ALA A C 1
ATOM 634 O O . ALA A 1 84 ? 1.207 -1.951 4.291 1.00 96.50 84 ALA A O 1
ATOM 635 N N . SER A 1 85 ? 0.034 -3.725 5.015 1.00 96.69 85 SER A N 1
ATOM 636 C CA . SER A 1 85 ? -1.165 -2.944 5.344 1.00 96.69 85 SER A CA 1
ATOM 637 C C . SER A 1 85 ? -1.797 -3.338 6.672 1.00 96.69 85 SER A C 1
ATOM 639 O O . SER A 1 85 ? -1.734 -4.502 7.060 1.00 96.69 85 SER A O 1
ATOM 641 N N . PHE A 1 86 ? -2.447 -2.389 7.341 1.00 97.31 86 PHE A N 1
ATOM 642 C CA . PHE A 1 86 ? -3.331 -2.641 8.486 1.00 97.31 86 PHE A CA 1
ATOM 643 C C . PHE A 1 86 ? -4.456 -1.602 8.543 1.00 97.31 86 PHE A C 1
ATOM 645 O O . PHE A 1 86 ? -4.331 -0.498 8.003 1.00 97.31 86 PHE A O 1
ATOM 652 N N . ARG A 1 87 ? -5.542 -1.947 9.234 1.00 96.75 87 ARG A N 1
ATOM 653 C CA . ARG A 1 87 ? -6.658 -1.047 9.543 1.00 96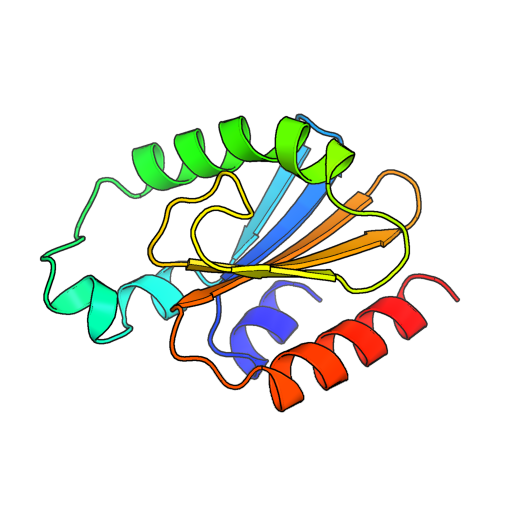.75 87 ARG A CA 1
ATOM 654 C C . ARG A 1 87 ? -6.576 -0.519 10.970 1.00 96.75 87 ARG A C 1
ATOM 656 O O . ARG A 1 87 ? -6.160 -1.231 11.881 1.00 96.75 87 ARG A O 1
ATOM 663 N N . TYR A 1 88 ? -7.017 0.716 11.163 1.00 95.31 88 TYR A N 1
ATOM 664 C CA . TYR A 1 88 ? -7.175 1.353 12.468 1.00 95.31 88 TYR A CA 1
ATOM 665 C C . TYR A 1 88 ? -8.434 2.232 12.435 1.00 95.31 88 TYR A C 1
ATOM 667 O O . TYR A 1 88 ? -8.533 3.179 11.654 1.00 95.31 88 TYR A O 1
ATOM 675 N N . GLY A 1 89 ? -9.444 1.873 13.234 1.00 92.75 89 GLY A N 1
ATOM 676 C CA . GLY A 1 89 ? -10.800 2.402 13.055 1.00 92.75 89 GLY A CA 1
ATOM 677 C C . GLY A 1 89 ? -11.325 2.120 11.640 1.00 92.75 89 GLY A C 1
ATOM 678 O O . GLY A 1 89 ? -11.193 1.003 11.133 1.00 92.75 89 GLY A O 1
ATOM 679 N N . ASP A 1 90 ? -11.859 3.152 10.987 1.00 93.38 90 ASP A N 1
ATOM 680 C CA . ASP A 1 90 ? -12.299 3.099 9.584 1.00 93.38 90 ASP A CA 1
ATOM 681 C C . ASP A 1 90 ? -11.179 3.402 8.582 1.00 93.38 90 ASP A C 1
ATOM 683 O O . ASP A 1 90 ? -11.381 3.318 7.371 1.00 93.38 90 ASP A O 1
ATOM 687 N N . SER A 1 91 ? -9.986 3.746 9.067 1.00 96.12 91 SER A N 1
ATOM 688 C CA . SER A 1 91 ? -8.841 4.064 8.224 1.00 96.12 91 SER A CA 1
ATOM 689 C C . SER A 1 91 ? -7.985 2.834 7.930 1.00 96.12 91 SER A C 1
ATOM 691 O O . SER A 1 91 ? -7.953 1.858 8.685 1.00 96.12 91 SER A O 1
ATOM 693 N N . LEU A 1 92 ? -7.252 2.901 6.827 1.00 96.62 92 LEU A N 1
ATOM 694 C CA . LEU A 1 92 ? -6.315 1.889 6.372 1.00 96.62 92 LEU A CA 1
ATOM 695 C C . LEU A 1 92 ? -4.991 2.561 6.006 1.00 96.62 92 LEU A C 1
ATOM 697 O O . LEU A 1 92 ? -4.969 3.588 5.331 1.00 96.62 92 LEU A O 1
ATOM 701 N N . LEU A 1 93 ? -3.881 1.983 6.461 1.00 97.25 93 LEU A N 1
ATOM 702 C CA . LEU A 1 93 ? -2.536 2.401 6.075 1.00 97.25 93 LEU A CA 1
ATOM 703 C C . LEU A 1 93 ? -1.877 1.281 5.287 1.00 97.25 93 LEU A C 1
ATOM 705 O O . LEU A 1 93 ? -1.848 0.139 5.744 1.00 97.25 93 LEU A O 1
ATOM 709 N N . THR A 1 94 ? -1.290 1.641 4.151 1.00 96.44 94 THR A N 1
ATOM 710 C CA . THR A 1 94 ? -0.573 0.731 3.263 1.00 96.44 94 THR A CA 1
ATOM 711 C C . THR A 1 94 ? 0.783 1.293 2.891 1.00 96.44 94 THR A C 1
ATOM 713 O O . THR A 1 94 ? 0.917 2.454 2.509 1.00 96.44 94 THR A O 1
ATOM 716 N N . LEU A 1 95 ? 1.795 0.440 2.964 1.00 96.44 95 LEU A N 1
ATOM 717 C CA . LEU A 1 95 ? 3.109 0.664 2.391 1.00 96.44 95 LEU A CA 1
ATOM 718 C C . LEU A 1 95 ? 3.224 -0.155 1.107 1.00 96.44 95 LEU A C 1
ATOM 720 O O . LEU A 1 95 ? 3.216 -1.385 1.170 1.00 96.44 95 LEU A O 1
ATOM 724 N N . LEU A 1 96 ? 3.330 0.525 -0.032 1.00 94.56 96 LEU A N 1
ATOM 725 C CA . LEU A 1 96 ? 3.592 -0.087 -1.330 1.00 94.56 96 LEU A CA 1
ATOM 726 C C . LEU A 1 96 ? 5.083 -0.070 -1.636 1.00 94.56 96 LEU A C 1
ATOM 728 O O . LEU A 1 96 ? 5.744 0.968 -1.537 1.00 94.56 96 LEU A O 1
ATOM 732 N N . SER A 1 97 ? 5.599 -1.225 -2.037 1.00 93.44 97 SER A N 1
ATOM 733 C CA . SER A 1 97 ? 7.014 -1.442 -2.341 1.00 93.44 97 SER A CA 1
ATOM 734 C C . SER A 1 97 ? 7.166 -2.422 -3.505 1.00 93.44 97 SER A C 1
ATOM 736 O O . SER A 1 97 ? 6.245 -3.197 -3.757 1.00 93.44 97 SER A O 1
ATOM 738 N N . PRO A 1 98 ? 8.317 -2.475 -4.194 1.00 92.50 98 PRO A N 1
ATOM 739 C CA . PRO A 1 98 ? 8.615 -3.574 -5.112 1.00 92.50 98 PRO A CA 1
ATOM 740 C C . PRO A 1 98 ? 8.571 -4.937 -4.402 1.00 92.50 98 PRO A C 1
ATOM 742 O O . PRO A 1 98 ? 8.695 -5.018 -3.176 1.00 92.50 98 PRO A O 1
ATOM 745 N N . LEU A 1 99 ? 8.475 -6.028 -5.169 1.00 92.06 99 LEU A N 1
ATOM 746 C CA . LEU A 1 99 ? 8.599 -7.391 -4.624 1.00 92.06 99 LEU A CA 1
ATOM 747 C C . LEU A 1 99 ? 9.927 -7.604 -3.878 1.00 92.06 99 LEU A C 1
ATOM 749 O O . LEU A 1 99 ? 9.979 -8.284 -2.851 1.00 92.06 99 LEU A O 1
ATOM 753 N N . ARG A 1 100 ? 11.015 -7.010 -4.377 1.00 89.94 100 ARG A N 1
ATOM 754 C CA . ARG A 1 100 ? 12.323 -7.033 -3.722 1.00 89.94 100 ARG A CA 1
ATOM 755 C C . ARG A 1 100 ? 12.416 -5.874 -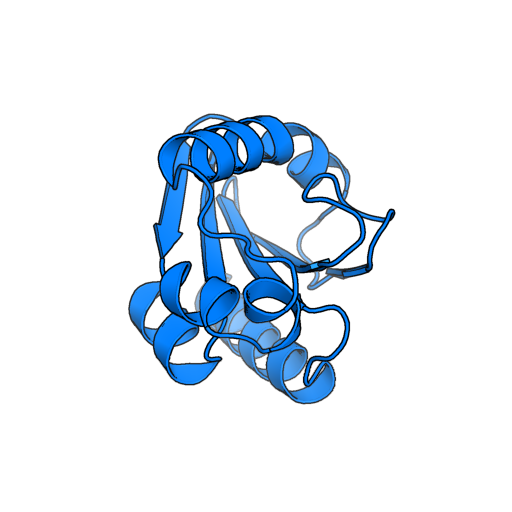2.727 1.00 89.94 100 ARG A C 1
ATOM 757 O O . ARG A 1 100 ? 12.931 -4.805 -3.033 1.00 89.94 100 ARG A O 1
ATOM 764 N N . THR A 1 101 ? 11.935 -6.103 -1.508 1.00 89.50 101 THR A N 1
ATOM 765 C CA . THR A 1 101 ? 11.989 -5.120 -0.415 1.00 89.50 101 THR A CA 1
ATOM 766 C C . THR A 1 101 ? 12.557 -5.716 0.876 1.00 89.50 101 THR A C 1
ATOM 768 O O . THR A 1 101 ? 12.783 -6.923 0.992 1.00 89.50 101 THR A O 1
ATOM 771 N N . ASN A 1 102 ? 12.807 -4.871 1.877 1.00 90.25 102 ASN A N 1
ATOM 772 C CA . ASN A 1 102 ? 13.205 -5.314 3.210 1.00 90.25 102 ASN A CA 1
ATOM 773 C C . ASN A 1 102 ? 11.963 -5.543 4.083 1.00 90.25 102 ASN A C 1
ATOM 775 O O . ASN A 1 102 ? 11.595 -4.704 4.908 1.00 90.25 102 ASN A O 1
ATOM 779 N N . TYR A 1 103 ? 11.333 -6.705 3.904 1.00 91.06 103 TYR A N 1
ATOM 780 C CA . TYR A 1 103 ? 10.104 -7.097 4.602 1.00 91.06 103 TYR A CA 1
ATOM 781 C C . TYR A 1 103 ? 10.208 -6.961 6.122 1.00 91.06 103 TYR A C 1
ATOM 783 O O . TYR A 1 103 ? 9.331 -6.376 6.750 1.00 91.06 103 TYR A O 1
ATOM 791 N N . LYS A 1 104 ? 11.310 -7.431 6.720 1.00 91.81 104 LYS A N 1
ATOM 792 C CA . LYS A 1 104 ? 11.523 -7.355 8.172 1.00 91.81 104 LYS A CA 1
ATOM 793 C C . LYS A 1 104 ? 11.518 -5.907 8.664 1.00 91.81 104 LYS A C 1
ATOM 795 O O . LYS A 1 104 ? 10.847 -5.594 9.642 1.00 91.81 104 LYS A O 1
ATOM 800 N N . ARG A 1 105 ? 12.244 -5.022 7.976 1.00 93.00 105 ARG A N 1
ATOM 801 C CA . ARG A 1 105 ? 12.298 -3.595 8.315 1.00 93.00 105 ARG A CA 1
ATOM 802 C C . ARG A 1 105 ? 10.930 -2.935 8.166 1.00 93.00 105 ARG A C 1
ATOM 804 O O . ARG A 1 105 ? 10.506 -2.225 9.074 1.00 93.00 105 ARG A O 1
ATOM 811 N N . ASN A 1 106 ? 10.250 -3.180 7.048 1.00 91.88 106 ASN A N 1
ATOM 812 C CA . ASN A 1 106 ? 8.942 -2.592 6.773 1.00 91.88 106 ASN A CA 1
ATOM 813 C C . ASN A 1 106 ? 7.901 -3.061 7.794 1.00 91.88 106 ASN A C 1
ATOM 815 O O . ASN A 1 106 ? 7.139 -2.241 8.295 1.00 91.88 106 ASN A O 1
ATOM 819 N N . TYR A 1 107 ? 7.939 -4.338 8.182 1.00 91.31 107 TYR A N 1
ATOM 820 C CA . TYR A 1 107 ? 7.079 -4.889 9.225 1.00 91.31 107 TYR A CA 1
ATOM 821 C C . TYR A 1 107 ? 7.295 -4.199 10.566 1.00 91.31 107 TYR A C 1
ATOM 823 O O . TYR A 1 107 ? 6.348 -3.687 11.151 1.00 91.31 107 TYR A O 1
ATOM 831 N N . SER A 1 108 ? 8.542 -4.142 11.047 1.00 93.44 108 SER A N 1
ATOM 832 C CA . SER A 1 108 ? 8.851 -3.530 12.343 1.00 93.44 108 SER A CA 1
ATOM 833 C C . SER A 1 108 ? 8.450 -2.053 12.390 1.00 93.44 108 SER A C 1
ATOM 835 O O . SER A 1 108 ? 7.943 -1.584 13.411 1.00 93.44 108 SER A O 1
ATOM 837 N N . LEU A 1 109 ? 8.630 -1.324 11.284 1.00 93.75 109 LEU A N 1
ATOM 838 C CA . LEU A 1 109 ? 8.186 0.065 11.174 1.00 93.75 109 LEU A CA 1
ATOM 839 C C . LEU A 1 109 ? 6.658 0.174 11.185 1.00 93.75 109 LEU A C 1
ATOM 841 O O . LEU A 1 109 ? 6.129 0.972 11.955 1.00 93.75 109 LEU A O 1
ATOM 845 N N . LEU A 1 110 ? 5.946 -0.625 10.384 1.00 94.44 110 LEU A N 1
ATOM 846 C CA . LEU A 1 110 ? 4.480 -0.589 10.357 1.00 94.44 110 LEU A CA 1
ATOM 847 C C . LEU A 1 110 ? 3.868 -1.013 11.684 1.00 94.44 110 LEU A C 1
ATOM 849 O O . LEU A 1 110 ? 2.897 -0.399 12.106 1.00 94.44 110 LEU A O 1
ATOM 853 N N . GLN A 1 111 ? 4.453 -1.996 12.362 1.00 95.06 111 GLN A N 1
ATOM 854 C CA . GLN A 1 111 ? 4.028 -2.402 13.695 1.00 95.06 111 GLN A CA 1
ATOM 855 C C . GLN A 1 111 ? 4.163 -1.241 14.686 1.00 95.06 111 GLN A C 1
ATOM 857 O O . GLN A 1 111 ? 3.213 -0.919 15.388 1.00 95.06 111 GLN A O 1
ATOM 862 N N . THR A 1 112 ? 5.306 -0.548 14.672 1.00 94.94 112 THR A N 1
ATOM 863 C CA . THR A 1 112 ? 5.522 0.639 15.515 1.00 94.94 112 THR A CA 1
ATOM 864 C C . THR A 1 112 ? 4.495 1.733 15.219 1.00 94.94 112 THR A C 1
ATOM 866 O O . THR A 1 112 ? 3.963 2.354 16.134 1.00 94.94 112 THR A O 1
ATOM 869 N N . VAL A 1 113 ? 4.202 1.978 13.938 1.00 95.12 113 VAL A N 1
ATOM 870 C CA . VAL A 1 113 ? 3.201 2.969 13.521 1.00 95.12 113 VAL A CA 1
ATOM 871 C C . VAL A 1 113 ? 1.799 2.551 13.958 1.00 95.12 113 VAL A C 1
ATOM 87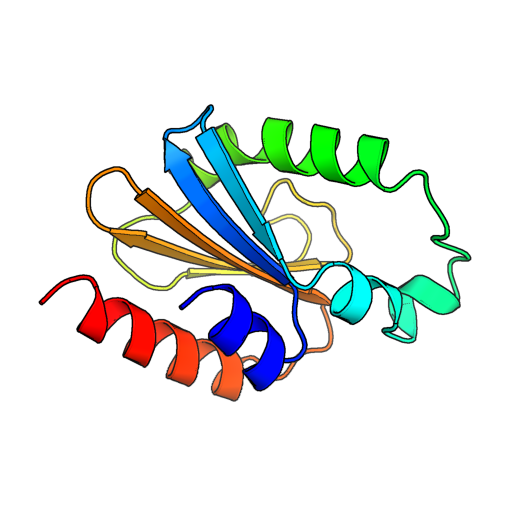3 O O . VAL A 1 113 ? 1.072 3.388 14.486 1.00 95.12 113 VAL A O 1
ATOM 876 N N . LYS A 1 114 ? 1.430 1.277 13.789 1.00 95.69 114 LYS A N 1
ATOM 877 C CA . LYS A 1 114 ? 0.154 0.731 14.261 1.00 95.69 114 LYS A CA 1
ATOM 878 C C . LYS A 1 114 ? -0.012 0.997 15.752 1.00 95.69 114 LYS A C 1
ATOM 880 O O . LYS A 1 114 ? -0.984 1.632 16.140 1.00 95.69 114 LYS A O 1
ATOM 885 N N . ASP A 1 115 ? 0.982 0.619 16.550 1.00 95.00 115 ASP A N 1
ATOM 886 C CA . ASP A 1 115 ? 0.952 0.787 18.002 1.00 95.00 115 ASP A CA 1
ATOM 887 C C . ASP A 1 115 ? 0.851 2.263 18.432 1.00 95.00 115 ASP A C 1
ATOM 889 O O . ASP A 1 115 ? 0.385 2.544 19.530 1.00 95.00 115 ASP A O 1
ATOM 893 N N . ILE A 1 116 ? 1.298 3.218 17.608 1.00 94.06 116 ILE A N 1
ATOM 894 C CA . ILE A 1 116 ? 1.122 4.659 17.861 1.00 94.06 116 ILE A CA 1
ATOM 895 C C . ILE A 1 116 ? -0.306 5.115 17.529 1.00 94.06 116 ILE A C 1
ATOM 897 O O . ILE A 1 116 ? -0.829 5.987 18.213 1.00 94.06 116 ILE A O 1
ATOM 901 N N . LEU A 1 117 ? -0.922 4.561 16.481 1.00 92.31 117 LEU A N 1
ATOM 902 C CA . LEU A 1 117 ? -2.245 4.966 15.990 1.00 92.31 117 LEU A CA 1
ATOM 903 C C . LEU A 1 117 ? -3.413 4.289 16.714 1.00 92.31 117 LEU A C 1
ATOM 905 O O . LEU A 1 117 ? -4.522 4.813 16.679 1.00 92.31 117 LEU A O 1
ATOM 909 N N . THR A 1 118 ? -3.189 3.115 17.304 1.00 88.62 118 THR A N 1
ATOM 910 C CA . THR A 1 118 ? -4.222 2.329 18.000 1.00 88.62 118 THR A CA 1
ATOM 911 C C . THR A 1 118 ? -4.128 2.419 19.524 1.00 88.62 118 THR A C 1
ATOM 913 O O . THR A 1 118 ? -4.808 1.663 20.215 1.00 88.62 118 THR A O 1
ATOM 916 N N . LYS A 1 119 ? -3.257 3.288 20.043 1.00 72.25 119 LYS A N 1
ATOM 917 C CA . LYS A 1 119 ? -3.234 3.693 21.454 1.00 72.25 119 LYS A CA 1
ATOM 918 C C . LYS A 1 119 ? -4.210 4.832 21.688 1.00 72.25 119 LYS A C 1
ATOM 920 O O . LYS A 1 119 ? -4.841 4.811 22.764 1.00 72.25 119 LYS A O 1
#